Protein AF-A0AAE2Y1Y1-F1 (afdb_monomer_lite)

Secondary structure (DSSP, 8-state):
--HHHHHHHHHHHHHHTT--GGG-------TT-HHHHHHHHHHHHHHHHHT-S-TT---

Structure (mmCIF, N/CA/C/O backbone):
data_AF-A0AAE2Y1Y1-F1
#
_entry.id   AF-A0AAE2Y1Y1-F1
#
loop_
_atom_site.group_PDB
_atom_site.id
_atom_site.type_symbol
_atom_site.label_atom_id
_atom_site.label_alt_id
_atom_site.label_comp_id
_atom_site.label_asym_id
_atom_site.label_entity_id
_atom_site.label_seq_id
_atom_site.pdbx_PDB_ins_code
_atom_site.Cartn_x
_atom_site.Cartn_y
_atom_site.Cartn_z
_atom_site.occupancy
_atom_site.B_iso_or_equiv
_atom_site.auth_seq_id
_atom_site.auth_comp_id
_atom_site.auth_asym_id
_atom_site.auth_atom_id
_atom_site.pdbx_PDB_model_num
ATOM 1 N N . MET A 1 1 ? 6.696 19.692 2.895 1.00 57.53 1 MET A N 1
ATOM 2 C CA . MET A 1 1 ? 5.709 18.614 3.141 1.00 57.53 1 MET A CA 1
ATOM 3 C C . MET A 1 1 ? 6.426 17.283 2.984 1.00 57.53 1 MET A C 1
ATOM 5 O O . MET A 1 1 ? 7.125 17.120 1.996 1.00 57.53 1 MET A O 1
ATOM 9 N N . ASN A 1 2 ? 6.362 16.392 3.975 1.00 89.12 2 ASN A N 1
ATOM 10 C CA . ASN A 1 2 ? 7.013 15.079 3.917 1.00 89.12 2 ASN A CA 1
ATOM 11 C C . ASN A 1 2 ? 5.922 14.027 3.669 1.00 89.12 2 ASN A C 1
ATOM 13 O O . ASN A 1 2 ? 5.126 13.759 4.569 1.00 89.12 2 ASN A O 1
ATOM 17 N N . ALA A 1 3 ? 5.880 13.480 2.452 1.00 91.56 3 ALA A N 1
ATOM 18 C CA . ALA A 1 3 ? 4.859 12.524 2.029 1.00 91.56 3 ALA A CA 1
ATOM 19 C C . ALA A 1 3 ? 4.828 11.273 2.922 1.00 91.56 3 ALA A C 1
ATOM 21 O O . ALA A 1 3 ? 3.750 10.802 3.270 1.00 91.56 3 ALA A O 1
ATOM 22 N N . THR A 1 4 ? 5.988 10.789 3.380 1.00 93.88 4 THR A N 1
ATOM 23 C CA . THR A 1 4 ? 6.077 9.650 4.306 1.00 93.88 4 THR A CA 1
ATOM 24 C C . THR A 1 4 ? 5.365 9.959 5.618 1.00 93.88 4 THR A C 1
ATOM 26 O O . THR A 1 4 ? 4.530 9.181 6.064 1.00 93.88 4 THR A O 1
ATOM 29 N N . LYS A 1 5 ? 5.624 11.133 6.214 1.00 94.56 5 LYS A N 1
ATOM 30 C CA . LYS A 1 5 ? 4.960 11.547 7.464 1.00 94.56 5 LYS A CA 1
ATOM 31 C C . LYS A 1 5 ? 3.443 11.658 7.302 1.00 94.56 5 LYS A C 1
ATOM 33 O O . LYS A 1 5 ? 2.707 11.318 8.221 1.00 94.56 5 LYS A O 1
ATOM 38 N N . GLN A 1 6 ? 2.978 12.133 6.148 1.00 94.81 6 GLN A N 1
ATOM 39 C CA . GLN A 1 6 ? 1.547 12.241 5.858 1.00 94.81 6 GLN A CA 1
ATOM 40 C C . GLN A 1 6 ? 0.896 10.865 5.698 1.00 94.81 6 GLN A C 1
ATOM 42 O O . GLN A 1 6 ? -0.190 10.652 6.228 1.00 94.81 6 GLN A O 1
ATOM 47 N N . VAL A 1 7 ? 1.563 9.928 5.020 1.00 95.94 7 VAL A N 1
ATOM 48 C CA . VAL A 1 7 ? 1.069 8.555 4.857 1.00 95.94 7 VAL A CA 1
ATOM 49 C C . VAL A 1 7 ? 0.994 7.830 6.195 1.00 95.94 7 VAL A C 1
ATOM 51 O O . VAL A 1 7 ? -0.028 7.219 6.486 1.00 95.94 7 VAL A O 1
ATOM 54 N N . GLU A 1 8 ? 2.014 7.952 7.043 1.00 95.38 8 GLU A N 1
ATOM 55 C CA . GLU A 1 8 ? 2.001 7.334 8.373 1.00 95.38 8 GLU A CA 1
ATOM 56 C C . GLU A 1 8 ? 0.889 7.904 9.265 1.00 95.38 8 GLU A C 1
ATOM 58 O O . GLU A 1 8 ? 0.178 7.153 9.931 1.00 95.38 8 GLU A O 1
ATOM 63 N N . TYR A 1 9 ? 0.654 9.218 9.216 1.00 96.25 9 TYR A N 1
ATOM 64 C CA . TYR A 1 9 ? -0.490 9.817 9.905 1.00 96.25 9 TYR A CA 1
ATOM 65 C C . TYR A 1 9 ? -1.830 9.298 9.361 1.00 96.25 9 TYR A C 1
ATOM 67 O O . TYR A 1 9 ? -2.719 8.937 10.127 1.00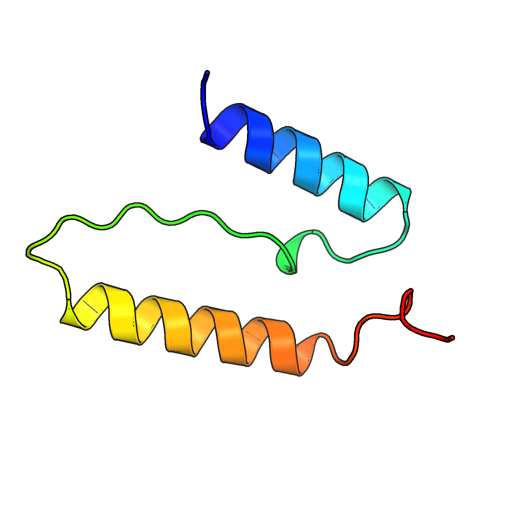 96.25 9 TYR A O 1
ATOM 75 N N . LEU A 1 10 ? -1.985 9.217 8.038 1.00 96.19 10 LEU A N 1
ATOM 76 C CA . LEU A 1 10 ? -3.221 8.729 7.429 1.00 96.19 10 LEU A CA 1
ATOM 77 C C . LEU A 1 10 ? -3.482 7.251 7.725 1.00 96.19 10 LEU A C 1
ATOM 79 O O . LEU A 1 10 ? -4.638 6.891 7.919 1.00 96.19 10 LEU A O 1
ATOM 83 N N . LYS A 1 11 ? -2.451 6.405 7.831 1.00 96.38 11 LYS A N 1
ATOM 84 C CA . LYS A 1 11 ? -2.614 5.020 8.300 1.00 96.38 11 LYS A CA 1
ATOM 85 C C . LYS A 1 11 ? -3.215 4.974 9.703 1.00 96.38 11 LYS A C 1
ATOM 87 O O . LYS A 1 11 ? -4.181 4.250 9.924 1.00 96.38 11 LYS A O 1
ATOM 92 N N . GLN A 1 12 ? -2.734 5.818 10.619 1.00 96.25 12 GLN A N 1
ATOM 93 C CA . GLN A 1 12 ? -3.333 5.933 11.953 1.00 96.25 12 GLN A CA 1
ATOM 94 C C . GLN A 1 12 ? -4.804 6.357 11.873 1.00 96.25 12 GLN A C 1
ATOM 96 O O . GLN A 1 12 ? -5.639 5.785 12.568 1.00 96.25 12 GLN A O 1
ATOM 101 N N . VAL A 1 13 ? -5.143 7.306 10.994 1.00 95.75 13 VAL A N 1
ATOM 102 C CA . VAL A 1 13 ? -6.538 7.716 10.762 1.00 95.75 13 VAL A CA 1
ATOM 103 C C . VAL A 1 13 ? -7.384 6.574 10.189 1.00 95.75 13 VAL A C 1
ATOM 105 O O . VAL A 1 13 ? -8.515 6.382 10.622 1.00 95.75 13 VAL A O 1
ATOM 108 N N . LEU A 1 14 ? -6.864 5.774 9.254 1.00 94.38 14 LEU A N 1
ATOM 109 C CA . LEU A 1 14 ? -7.582 4.606 8.730 1.00 94.38 14 LEU A CA 1
ATOM 110 C C . LEU A 1 14 ? -7.915 3.621 9.849 1.00 94.38 14 LEU A C 1
ATOM 112 O O . LEU A 1 14 ? -9.059 3.180 9.961 1.00 94.38 14 LEU A O 1
ATOM 116 N N . ARG A 1 15 ? -6.952 3.356 10.733 1.00 93.75 15 ARG A N 1
ATOM 117 C CA . ARG A 1 15 ? -7.174 2.502 11.897 1.00 93.75 15 ARG A CA 1
ATOM 118 C C . ARG A 1 15 ? -8.227 3.065 12.848 1.00 93.75 15 ARG A C 1
ATOM 120 O O . ARG A 1 15 ? -9.044 2.296 13.351 1.00 93.75 15 ARG A O 1
ATOM 127 N N . THR A 1 16 ? -8.247 4.377 13.096 1.00 94.38 16 THR A N 1
ATOM 128 C CA . THR A 1 16 ? -9.238 4.981 14.008 1.00 94.38 16 THR A CA 1
ATOM 129 C C . THR A 1 16 ? -10.660 4.906 13.462 1.00 94.38 16 THR A C 1
ATOM 131 O O . THR A 1 16 ? -11.594 4.760 14.247 1.00 94.38 16 THR A O 1
ATOM 134 N N . VAL A 1 17 ? -10.840 4.936 12.137 1.00 92.06 17 VAL A N 1
ATOM 135 C CA . VAL A 1 17 ? -12.156 4.760 11.492 1.00 92.06 17 VAL A CA 1
ATOM 136 C C . VAL A 1 17 ? -12.524 3.291 11.238 1.00 92.06 17 VAL A C 1
ATOM 138 O O . VAL A 1 17 ? -13.532 3.014 10.589 1.00 92.06 17 VAL A O 1
ATOM 141 N N . GLY A 1 18 ? -11.731 2.338 11.742 1.00 90.38 18 GLY A N 1
ATOM 142 C CA . GLY A 1 18 ? -11.997 0.901 11.615 1.00 90.38 18 GLY A CA 1
ATOM 143 C C . GLY A 1 18 ? -11.650 0.306 10.246 1.00 90.38 18 GLY A C 1
ATOM 144 O O . GLY A 1 18 ? -12.150 -0.762 9.894 1.00 90.38 18 GLY A O 1
ATOM 145 N N . LEU A 1 19 ? -10.809 0.980 9.460 1.00 93.38 19 LEU A N 1
ATOM 146 C CA . LEU A 1 19 ? -10.259 0.462 8.210 1.00 93.38 19 LEU A CA 1
ATOM 147 C C . LEU A 1 19 ? -8.865 -0.135 8.429 1.00 93.38 19 LEU A C 1
ATOM 149 O O . LEU A 1 19 ? -8.108 0.302 9.293 1.00 93.38 19 LEU A O 1
ATOM 153 N N . SER A 1 20 ? -8.508 -1.121 7.603 1.00 92.19 20 SER A N 1
ATOM 154 C CA . SER A 1 20 ? -7.141 -1.650 7.578 1.00 92.19 20 SER A CA 1
ATOM 155 C C . SER A 1 20 ? -6.162 -0.589 7.068 1.00 92.19 20 SER A C 1
ATOM 157 O O . SER A 1 20 ? -6.404 0.037 6.031 1.00 92.19 20 SER A O 1
ATOM 159 N N . GLU A 1 21 ? -5.040 -0.427 7.773 1.00 94.81 21 GLU A N 1
ATOM 160 C CA . GLU A 1 21 ? -3.927 0.447 7.380 1.00 94.81 21 GLU A CA 1
ATOM 161 C C . GLU A 1 21 ? -3.294 0.007 6.049 1.00 94.81 21 GLU A C 1
ATOM 163 O O . GLU A 1 21 ? -2.776 0.835 5.304 1.00 94.81 21 GLU A O 1
ATOM 168 N N . GLU A 1 22 ? -3.402 -1.283 5.712 1.00 93.88 22 GLU A N 1
ATOM 169 C CA . GLU A 1 22 ? -2.879 -1.886 4.478 1.00 93.88 22 GLU A CA 1
ATOM 170 C C . GLU A 1 22 ? -3.544 -1.325 3.214 1.00 93.88 22 GLU A C 1
ATOM 172 O O . GLU A 1 22 ? -2.989 -1.428 2.124 1.00 93.88 22 GLU A O 1
ATOM 177 N N . ARG A 1 23 ? -4.703 -0.661 3.349 1.00 93.56 23 ARG A N 1
ATOM 178 C CA . ARG A 1 23 ? -5.370 0.037 2.238 1.00 93.56 23 ARG A CA 1
ATOM 179 C C . ARG A 1 23 ? -4.604 1.275 1.756 1.00 93.56 23 ARG A C 1
ATOM 181 O O . ARG A 1 23 ? -4.968 1.825 0.718 1.00 93.56 23 ARG A O 1
ATOM 188 N N . LEU A 1 24 ? -3.589 1.733 2.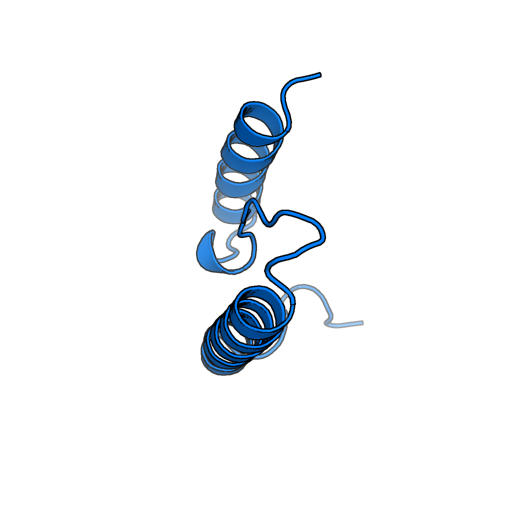494 1.00 94.94 24 LEU A N 1
ATOM 189 C CA . LEU A 1 24 ? -2.747 2.868 2.127 1.00 94.94 24 LEU A CA 1
ATOM 190 C C . LEU A 1 24 ? -1.267 2.486 2.163 1.00 94.94 24 LEU A C 1
ATOM 192 O O . LEU A 1 24 ? -0.698 2.178 3.210 1.00 94.94 24 LEU A O 1
ATOM 196 N N . GLN A 1 25 ? -0.619 2.590 1.009 1.00 93.94 25 GLN A N 1
ATOM 197 C CA . GLN A 1 25 ? 0.788 2.255 0.832 1.00 93.94 25 GLN A CA 1
ATOM 198 C C . GLN A 1 25 ? 1.501 3.366 0.061 1.00 93.94 25 GLN A C 1
ATOM 200 O O . GLN A 1 25 ? 0.890 4.085 -0.730 1.00 93.94 25 GLN A O 1
ATOM 205 N N . ILE A 1 26 ? 2.802 3.513 0.304 1.00 94.25 26 ILE A N 1
ATOM 206 C CA . ILE A 1 26 ? 3.664 4.454 -0.410 1.00 94.25 26 ILE A CA 1
ATOM 207 C C . ILE A 1 26 ? 4.883 3.713 -0.939 1.00 94.25 26 ILE A C 1
ATOM 209 O O . ILE A 1 26 ? 5.552 2.993 -0.201 1.00 94.25 26 ILE A O 1
ATOM 213 N N . TYR A 1 27 ? 5.167 3.928 -2.219 1.00 94.31 27 TYR A N 1
ATOM 214 C CA . TYR A 1 27 ? 6.331 3.391 -2.905 1.00 94.31 27 TYR A CA 1
ATOM 215 C C . TYR A 1 27 ? 7.036 4.518 -3.651 1.00 94.31 27 TYR A C 1
ATOM 217 O O . TYR A 1 27 ? 6.392 5.424 -4.182 1.00 94.31 27 TYR A O 1
ATOM 225 N N . TYR A 1 28 ? 8.363 4.455 -3.683 1.00 92.44 28 TYR A N 1
ATOM 226 C CA . TYR A 1 28 ? 9.197 5.371 -4.450 1.00 92.44 28 TYR A CA 1
ATOM 227 C C . TYR A 1 28 ? 9.708 4.635 -5.680 1.00 92.44 28 TYR A C 1
ATOM 229 O O . TYR A 1 28 ? 10.275 3.555 -5.557 1.00 92.44 28 TYR A O 1
ATOM 237 N N . CYS A 1 29 ? 9.476 5.220 -6.848 1.00 93.56 29 CYS A N 1
ATOM 238 C CA . CYS A 1 29 ? 9.873 4.668 -8.133 1.00 93.56 29 CYS A CA 1
ATOM 239 C C . CYS A 1 29 ? 10.432 5.809 -8.983 1.00 93.56 29 CYS A C 1
ATOM 241 O O . CYS A 1 29 ? 9.829 6.883 -9.060 1.00 93.56 29 CYS A O 1
ATOM 243 N N . SER A 1 30 ? 11.588 5.593 -9.599 1.00 94.25 30 SER A N 1
ATOM 244 C CA . SER A 1 30 ? 12.162 6.508 -10.583 1.00 94.25 30 SER A CA 1
ATOM 245 C C . SER A 1 30 ? 11.490 6.338 -11.949 1.00 94.25 30 SER A C 1
ATOM 247 O O . SER A 1 30 ? 10.797 5.353 -12.213 1.00 94.25 30 SER A O 1
ATOM 249 N N . SER A 1 31 ? 11.719 7.287 -12.858 1.00 91.88 31 SER A N 1
ATOM 250 C CA . SER A 1 31 ? 11.177 7.243 -14.223 1.00 91.88 31 SER A CA 1
ATOM 251 C C . SER A 1 31 ? 11.724 6.092 -15.077 1.00 91.88 31 SER A C 1
ATOM 253 O O . SER A 1 31 ? 11.115 5.754 -16.089 1.00 91.88 31 SER A O 1
ATOM 255 N N . ALA A 1 32 ? 12.848 5.483 -14.685 1.00 95.31 32 ALA A N 1
ATOM 256 C CA . ALA A 1 32 ? 13.451 4.349 -15.385 1.00 95.31 32 ALA A CA 1
ATOM 257 C C . ALA A 1 32 ? 12.906 2.984 -14.916 1.00 95.31 32 ALA A C 1
ATOM 259 O O . ALA A 1 32 ? 13.092 1.975 -15.591 1.00 95.31 32 ALA A O 1
ATOM 260 N N . GLU A 1 33 ? 12.208 2.936 -13.781 1.00 95.44 33 GLU A N 1
ATOM 261 C CA . GLU A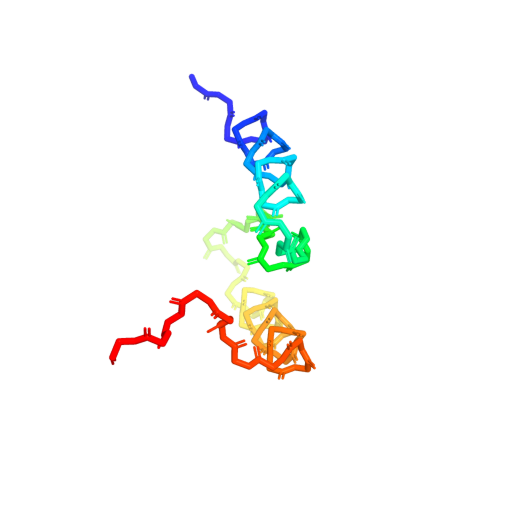 1 33 ? 11.778 1.703 -13.109 1.00 95.44 33 GLU A CA 1
ATOM 262 C C . GLU A 1 33 ? 10.354 1.271 -13.510 1.00 95.44 33 GLU A C 1
ATOM 264 O O . GLU A 1 33 ? 9.569 0.790 -12.696 1.00 95.44 33 GLU A O 1
ATOM 269 N N . GLY A 1 34 ? 9.998 1.413 -14.790 1.00 95.00 34 GLY A N 1
ATOM 270 C CA . GLY A 1 34 ? 8.639 1.130 -15.275 1.00 95.00 34 GLY A CA 1
ATOM 271 C C . GLY A 1 34 ? 8.165 -0.313 -15.039 1.00 95.00 34 GLY A C 1
ATOM 272 O O . GLY A 1 34 ? 7.002 -0.531 -14.703 1.00 95.00 34 GLY A O 1
ATOM 273 N N . ALA A 1 35 ? 9.058 -1.301 -15.164 1.00 96.31 35 ALA A N 1
ATOM 274 C CA . ALA A 1 35 ? 8.727 -2.701 -14.883 1.00 96.31 35 ALA A CA 1
ATOM 275 C C . ALA A 1 35 ? 8.416 -2.924 -13.393 1.00 9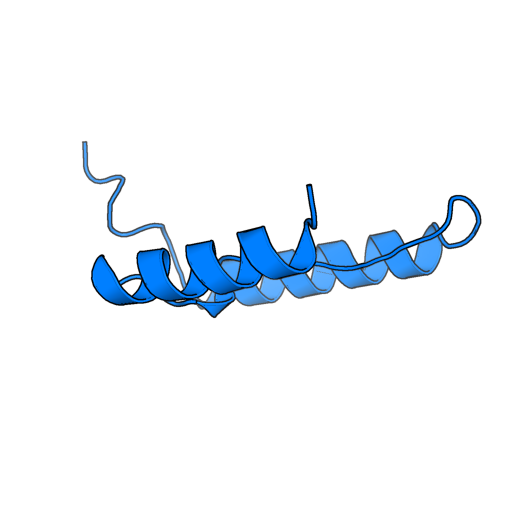6.31 35 ALA A C 1
ATOM 277 O O . ALA A 1 35 ? 7.387 -3.507 -13.056 1.00 96.31 35 ALA A O 1
ATOM 278 N N . LEU A 1 36 ? 9.252 -2.371 -12.508 1.00 95.56 36 LEU A N 1
ATOM 279 C CA . LEU A 1 36 ? 9.044 -2.425 -11.063 1.00 95.56 36 LEU A CA 1
ATOM 280 C C . LEU A 1 36 ? 7.742 -1.718 -10.662 1.00 95.56 36 LEU A C 1
ATOM 282 O O . LEU A 1 36 ? 6.993 -2.233 -9.837 1.00 95.56 36 LEU A O 1
ATOM 286 N N . PHE A 1 37 ? 7.425 -0.575 -11.278 1.00 95.75 37 PHE A N 1
ATOM 287 C CA . PHE A 1 37 ? 6.147 0.105 -11.068 1.00 95.75 37 PHE A CA 1
ATOM 288 C C . PHE A 1 37 ? 4.958 -0.808 -11.393 1.00 95.75 37 PHE A C 1
ATOM 290 O O . PHE A 1 37 ? 4.036 -0.921 -10.586 1.00 95.75 37 PHE A O 1
ATOM 297 N N . ALA A 1 38 ? 4.984 -1.492 -12.540 1.00 96.88 38 ALA A N 1
ATOM 298 C CA . ALA A 1 38 ? 3.914 -2.407 -12.931 1.00 96.88 38 ALA A CA 1
ATOM 299 C C . ALA A 1 38 ? 3.753 -3.573 -11.936 1.00 96.88 38 ALA A C 1
ATOM 301 O O . ALA A 1 38 ? 2.628 -3.922 -11.574 1.00 96.88 38 ALA A O 1
ATOM 302 N N . GLU A 1 39 ? 4.862 -4.138 -11.453 1.00 97.31 39 GLU A N 1
ATOM 303 C CA . GLU A 1 39 ? 4.854 -5.190 -10.430 1.00 97.31 39 GLU A CA 1
ATOM 304 C C . GLU A 1 39 ? 4.283 -4.700 -9.095 1.00 97.31 39 GLU A C 1
ATOM 306 O O . GLU A 1 39 ? 3.428 -5.369 -8.509 1.00 97.31 39 GLU A O 1
ATOM 311 N N . ILE A 1 40 ? 4.701 -3.514 -8.639 1.00 96.50 40 ILE A N 1
ATOM 312 C CA . ILE A 1 40 ? 4.189 -2.888 -7.415 1.00 96.50 40 ILE A CA 1
ATOM 313 C C . ILE A 1 40 ? 2.683 -2.668 -7.536 1.00 96.50 40 ILE A C 1
ATOM 315 O O . ILE A 1 40 ? 1.940 -3.113 -6.666 1.00 96.50 40 ILE A O 1
ATOM 319 N N . ILE A 1 41 ? 2.206 -2.044 -8.618 1.00 96.12 41 ILE A N 1
ATOM 320 C CA . ILE A 1 41 ? 0.772 -1.781 -8.809 1.00 96.12 41 ILE A CA 1
ATOM 321 C C . ILE A 1 41 ? -0.036 -3.077 -8.812 1.00 96.12 41 ILE A C 1
ATOM 323 O O . ILE A 1 41 ? -1.102 -3.125 -8.193 1.00 96.12 41 ILE A O 1
ATOM 327 N N . LYS A 1 42 ? 0.469 -4.136 -9.454 1.00 97.50 42 LYS A N 1
ATOM 328 C CA . LYS A 1 42 ? -0.185 -5.447 -9.437 1.00 97.50 42 LYS A CA 1
ATOM 329 C C . LYS A 1 42 ? -0.300 -5.983 -8.010 1.00 97.50 42 LYS A C 1
ATOM 331 O O . LYS A 1 42 ? -1.400 -6.307 -7.576 1.00 97.50 42 LYS A O 1
ATOM 336 N N . LYS A 1 43 ? 0.806 -5.985 -7.262 1.00 96.19 43 LYS A N 1
ATOM 337 C CA . LYS A 1 43 ? 0.841 -6.432 -5.865 1.00 96.19 43 LYS A CA 1
ATOM 338 C C . LYS A 1 43 ? -0.125 -5.642 -4.975 1.00 96.19 43 LYS A C 1
ATOM 340 O O . LYS A 1 43 ? -0.922 -6.249 -4.270 1.00 96.19 43 LYS A O 1
ATOM 345 N N . VAL A 1 44 ? -0.096 -4.310 -5.046 1.00 95.62 44 VAL A N 1
ATOM 346 C CA . VAL A 1 44 ? -0.996 -3.436 -4.270 1.00 95.62 44 VAL A CA 1
ATOM 347 C C . VAL A 1 44 ? -2.459 -3.721 -4.612 1.00 95.62 44 VAL A C 1
ATOM 349 O O . VAL A 1 44 ? -3.315 -3.777 -3.732 1.00 95.62 44 VAL A O 1
ATOM 352 N N . THR A 1 45 ? -2.760 -3.920 -5.896 1.00 95.69 45 THR A N 1
ATOM 353 C CA . THR A 1 45 ? -4.123 -4.224 -6.3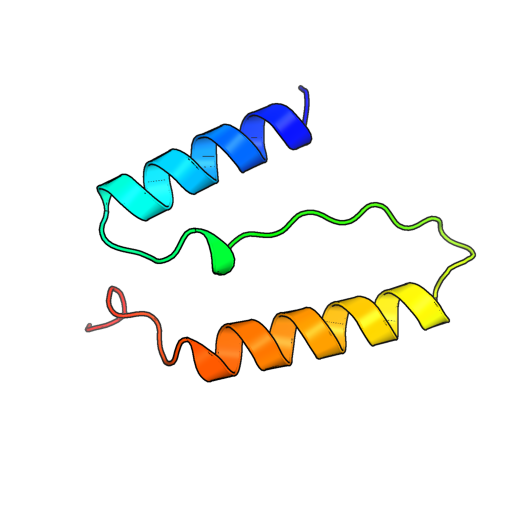49 1.00 95.69 45 THR A CA 1
ATOM 354 C C . THR A 1 45 ? -4.604 -5.562 -5.793 1.00 95.69 45 THR A C 1
ATOM 356 O O . THR A 1 45 ? -5.728 -5.638 -5.297 1.00 95.69 45 THR A O 1
ATOM 359 N N . ASP A 1 46 ? -3.753 -6.589 -5.824 1.00 96.50 46 ASP A N 1
ATOM 360 C CA . ASP A 1 46 ? -4.068 -7.918 -5.296 1.00 96.50 46 ASP A CA 1
ATOM 361 C C . ASP A 1 46 ? -4.290 -7.880 -3.772 1.00 96.50 46 ASP A C 1
ATOM 363 O O . ASP A 1 46 ? -5.272 -8.433 -3.274 1.00 96.50 46 ASP A O 1
ATOM 367 N N . GLU A 1 47 ? -3.440 -7.166 -3.028 1.00 94.69 47 GLU A N 1
ATOM 368 C CA . GLU A 1 47 ? -3.579 -6.976 -1.577 1.00 94.69 47 GLU A CA 1
ATOM 369 C C . GLU A 1 47 ? -4.886 -6.240 -1.223 1.00 94.69 47 GLU A C 1
ATOM 371 O O . GLU A 1 47 ? -5.656 -6.690 -0.372 1.00 94.69 47 GLU A O 1
ATOM 376 N N . ILE A 1 48 ? -5.211 -5.149 -1.929 1.00 93.94 48 ILE A N 1
ATOM 377 C CA . ILE A 1 48 ? -6.469 -4.413 -1.716 1.00 93.94 48 ILE A CA 1
ATOM 378 C C . ILE A 1 48 ? -7.688 -5.275 -2.067 1.00 93.94 48 ILE A C 1
ATOM 380 O O . ILE A 1 48 ? -8.710 -5.194 -1.378 1.00 93.94 48 ILE A O 1
ATOM 384 N N . ALA A 1 49 ? -7.601 -6.098 -3.115 1.00 93.56 49 ALA A N 1
ATOM 385 C CA . ALA A 1 49 ? -8.672 -7.013 -3.494 1.00 93.56 49 ALA A CA 1
ATOM 386 C C . ALA A 1 49 ? -8.936 -8.062 -2.400 1.00 93.56 49 ALA A C 1
ATOM 388 O O . ALA A 1 49 ? -10.098 -8.337 -2.092 1.00 93.56 49 ALA A O 1
ATOM 389 N N . GLN A 1 50 ? -7.885 -8.587 -1.760 1.00 94.38 50 GLN A N 1
ATOM 390 C CA . GLN A 1 50 ? -7.998 -9.538 -0.646 1.00 94.38 50 GLN A CA 1
ATOM 391 C C . GLN A 1 50 ? -8.643 -8.925 0.604 1.00 94.38 50 GLN A C 1
ATOM 393 O O . GLN A 1 50 ? -9.400 -9.602 1.298 1.00 94.38 50 GLN A O 1
ATOM 398 N N . LEU A 1 51 ? -8.423 -7.632 0.859 1.00 91.81 51 LEU A N 1
ATOM 399 C CA . LEU A 1 51 ? -9.091 -6.899 1.943 1.00 91.81 51 LEU A CA 1
ATOM 400 C C . LEU A 1 51 ? -10.599 -6.715 1.716 1.00 91.81 51 LEU A C 1
ATOM 402 O O . LEU A 1 51 ? -11.318 -6.278 2.620 1.00 91.81 51 LEU A O 1
ATOM 406 N N . GLY A 1 52 ? -11.086 -7.001 0.509 1.00 89.81 52 GLY A N 1
ATOM 407 C CA . GLY A 1 52 ? -12.486 -6.876 0.149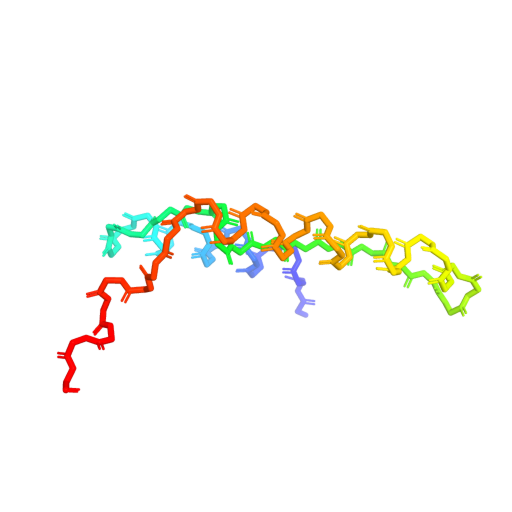 1.00 89.81 52 GLY A CA 1
ATOM 408 C C . GLY A 1 52 ? -12.955 -5.422 -0.021 1.00 89.81 52 GLY A C 1
ATOM 409 O O . GLY A 1 52 ? -12.177 -4.462 0.108 1.00 89.81 52 GLY A O 1
ATOM 410 N N . PRO A 1 53 ? -14.249 -5.236 -0.334 1.00 89.50 53 PRO A N 1
ATOM 411 C CA . PRO A 1 53 ? -14.819 -3.933 -0.662 1.00 89.50 53 PRO A CA 1
ATOM 412 C C . PRO A 1 53 ? -14.721 -2.943 0.506 1.00 89.50 53 PRO A C 1
ATOM 414 O O . PRO A 1 53 ? -14.683 -3.326 1.673 1.00 89.50 53 PRO A O 1
ATOM 417 N N . ASN A 1 54 ? -14.705 -1.645 0.189 1.00 86.88 54 ASN A N 1
ATOM 418 C CA . ASN A 1 54 ? -14.657 -0.591 1.201 1.00 86.88 54 ASN A CA 1
ATOM 419 C C . ASN A 1 54 ? -15.960 -0.583 2.037 1.00 86.88 54 ASN A C 1
ATOM 421 O O . ASN A 1 54 ? -17.021 -0.294 1.473 1.00 86.88 54 ASN A O 1
ATOM 425 N N . PRO A 1 55 ? -15.894 -0.827 3.361 1.00 82.56 55 PRO A N 1
ATOM 426 C CA . PRO A 1 55 ? -17.074 -0.923 4.222 1.00 82.56 55 PRO A CA 1
ATOM 427 C C . PRO A 1 55 ? -17.809 0.411 4.422 1.00 82.56 55 PRO A C 1
ATOM 429 O O . PRO A 1 55 ? -18.973 0.401 4.809 1.00 82.56 55 PRO A O 1
ATOM 432 N N . ILE A 1 56 ? -17.172 1.552 4.126 1.00 83.69 56 ILE A N 1
ATOM 433 C CA . ILE A 1 56 ? -17.783 2.888 4.239 1.00 83.69 56 ILE A CA 1
ATOM 434 C C . ILE A 1 56 ? -18.713 3.178 3.051 1.00 83.69 56 ILE A C 1
ATOM 436 O O . ILE A 1 56 ? -19.648 3.964 3.169 1.00 83.69 56 ILE A O 1
ATOM 440 N N . ARG A 1 57 ? -18.515 2.522 1.900 1.00 75.94 57 ARG A N 1
ATOM 441 C CA . ARG A 1 57 ? -19.239 2.828 0.653 1.00 75.94 57 ARG A CA 1
ATOM 442 C C . ARG A 1 57 ? -20.634 2.185 0.570 1.00 75.94 57 ARG A C 1
ATOM 444 O O . ARG A 1 57 ? -21.056 1.788 -0.514 1.00 75.94 57 ARG A O 1
ATOM 451 N N . ARG A 1 58 ? -21.343 2.063 1.699 1.00 59.34 58 ARG A N 1
ATOM 452 C CA . ARG A 1 58 ? -22.779 1.738 1.735 1.00 59.34 58 ARG A CA 1
ATOM 453 C C . ARG A 1 58 ? -23.578 3.043 1.691 1.00 59.34 58 ARG A C 1
ATOM 455 O O . ARG A 1 58 ? -23.979 3.566 2.725 1.00 59.34 58 ARG A O 1
ATOM 462 N N . SER A 1 59 ? -23.778 3.551 0.481 1.00 50.94 59 SER A N 1
ATOM 463 C CA . SER A 1 59 ? -24.881 4.449 0.126 1.00 50.94 59 SER A CA 1
ATOM 464 C C . SER A 1 59 ? -25.604 3.845 -1.062 1.00 50.94 59 SER A C 1
ATOM 466 O O . SER A 1 59 ? -24.873 3.528 -2.032 1.00 50.94 59 SER A O 1
#

Sequence (59 aa):
MNATKQVEYLKQVLRTVGLSEERLQIYYCSSAEGALFAEIIKKVTDEIAQLGPNPIRRS

Radius of gyration: 13.55 Å; chains: 1; bounding box: 38×28×29 Å

pLDDT: mean 91.6, std 9.08, range [50.94, 97.5]

Foldseek 3Di:
DDVVVVLVVVLVVCVVVVHHSLLGDDDDDDPVRVVVVVVVVVVSVVSVVVSPDDPVPPD